Protein AF-A0ABD0PVE2-F1 (afdb_monomer)

Sequence (83 aa):
TLANVHSQFLLNVEALSEFWSVLDEIDEQTWVLEPEKPTRADSMRRIAIDHPPSIQLHPSTIISRDIKLPYRCSSPGNNVSIK

Solvent-accessible surface area (backbone atoms only — not comparable to full-atom values): 5480 Å² total; per-residue (Å²): 105,72,66,58,53,52,54,52,50,51,54,54,53,60,72,41,47,65,63,51,52,52,50,51,50,48,64,72,77,42,55,63,65,34,56,84,75,75,50,96,84,55,74,54,40,32,28,58,48,87,77,60,92,86,61,94,65,65,96,84,66,80,47,68,49,79,49,70,65,88,78,74,86,66,77,92,79,78,81,90,78,89,127

Radius of gyration: 17.66 Å; Cα contacts (8 Å, |Δi|>4): 55; chains: 1; bounding box: 46×17×47 Å

InterPro domains:
  IPR026848 E3 ubiquitin-protein ligase FANCL [PTHR13206] (2-58)
  IPR043003 FANCL, UBC-like domain 3 superfamily [G3DSA:3.10.110.20] (16-82)
  IPR044037 FANCL, UBC-like domain 3 [PF18891] (18-58)

Structure (mmCIF, N/CA/C/O backbone):
data_AF-A0ABD0PVE2-F1
#
_entry.id   AF-A0ABD0PVE2-F1
#
loop_
_atom_site.group_PDB
_atom_site.id
_atom_site.type_symbol
_atom_site.label_atom_id
_atom_site.label_alt_id
_atom_site.label_comp_id
_atom_site.label_asym_id
_atom_site.label_entity_id
_atom_site.label_seq_id
_atom_site.pdbx_PDB_ins_code
_atom_site.Cartn_x
_atom_site.Cartn_y
_atom_site.Cartn_z
_atom_site.occupancy
_atom_site.B_iso_or_equiv
_atom_site.auth_seq_id
_atom_site.auth_comp_id
_atom_site.auth_asym_id
_atom_site.auth_atom_id
_atom_site.pdbx_PDB_model_num
ATOM 1 N N . THR A 1 1 ? -16.138 -6.796 24.266 1.00 93.50 1 THR A N 1
ATOM 2 C CA . THR A 1 1 ? -17.379 -6.773 23.456 1.00 93.50 1 THR A CA 1
ATOM 3 C C . THR A 1 1 ? -17.004 -6.560 21.995 1.00 93.50 1 THR A C 1
ATOM 5 O O . THR A 1 1 ? -15.837 -6.284 21.729 1.00 93.50 1 THR A O 1
ATOM 8 N N . LEU A 1 2 ? -17.950 -6.661 21.053 1.00 97.06 2 LEU A N 1
ATOM 9 C CA . LEU A 1 2 ? -17.693 -6.346 19.639 1.00 97.06 2 LEU A CA 1
ATOM 10 C C . LEU A 1 2 ? -17.143 -4.920 19.454 1.00 97.06 2 LEU A C 1
ATOM 12 O O . LEU A 1 2 ? -16.216 -4.721 18.678 1.00 97.06 2 LEU A O 1
ATOM 16 N N . ALA A 1 3 ? -17.650 -3.958 20.232 1.00 97.00 3 ALA A N 1
ATOM 17 C CA . ALA A 1 3 ? -17.174 -2.577 20.210 1.00 97.00 3 ALA A CA 1
ATOM 18 C C . ALA A 1 3 ? -15.671 -2.478 20.523 1.00 97.00 3 ALA A C 1
ATOM 20 O O . ALA A 1 3 ? -14.937 -1.835 19.782 1.00 97.00 3 ALA A O 1
ATOM 21 N N . ASN A 1 4 ? -15.187 -3.181 21.556 1.00 96.38 4 ASN A N 1
ATOM 22 C CA . ASN A 1 4 ? -13.756 -3.195 21.876 1.00 96.38 4 ASN A CA 1
ATOM 23 C C . ASN A 1 4 ? -12.908 -3.790 20.741 1.00 96.38 4 ASN A C 1
ATOM 25 O O . ASN A 1 4 ? -11.843 -3.257 20.452 1.00 96.38 4 ASN A O 1
ATOM 29 N N . VAL A 1 5 ? -13.362 -4.873 20.100 1.00 97.25 5 VAL A N 1
ATOM 30 C CA . VAL A 1 5 ? -12.633 -5.495 18.978 1.00 97.25 5 VAL A CA 1
ATOM 31 C C . VAL A 1 5 ? -12.570 -4.544 17.784 1.00 97.25 5 VAL A C 1
ATOM 33 O O . VAL A 1 5 ? -11.506 -4.369 17.201 1.00 97.25 5 VAL A O 1
ATOM 36 N N . HIS A 1 6 ? -13.682 -3.881 17.464 1.00 96.94 6 HIS A N 1
ATOM 37 C CA . HIS A 1 6 ? -13.744 -2.901 16.384 1.00 96.94 6 HIS A CA 1
ATOM 38 C C . HIS A 1 6 ? -12.805 -1.712 16.633 1.00 96.94 6 HIS A C 1
ATOM 40 O O . HIS A 1 6 ? -12.039 -1.342 15.749 1.00 96.94 6 HIS A O 1
ATOM 46 N N . SER A 1 7 ? -12.793 -1.158 17.850 1.00 96.69 7 SER A N 1
ATOM 47 C CA . SER A 1 7 ? -11.866 -0.077 18.209 1.00 96.69 7 SER A CA 1
ATOM 48 C C . SER A 1 7 ? -10.401 -0.501 18.086 1.00 96.69 7 SER A C 1
ATOM 50 O O . SER A 1 7 ? -9.599 0.248 17.541 1.00 96.69 7 SER A O 1
ATOM 52 N N . GLN A 1 8 ? -10.045 -1.708 18.539 1.00 94.94 8 GLN A N 1
ATOM 53 C CA . GLN A 1 8 ? -8.678 -2.225 18.401 1.00 94.94 8 GLN A CA 1
ATOM 54 C C . GLN A 1 8 ? -8.297 -2.470 16.939 1.00 94.94 8 GLN A C 1
ATOM 56 O O . GLN A 1 8 ? -7.167 -2.199 16.544 1.00 94.94 8 GLN A O 1
ATOM 61 N N . PHE A 1 9 ? -9.228 -2.953 16.115 1.00 93.88 9 PHE A N 1
ATOM 62 C CA . PHE A 1 9 ? -8.996 -3.110 14.683 1.00 93.88 9 PHE A CA 1
ATOM 63 C C . PHE A 1 9 ? -8.678 -1.767 14.017 1.00 93.88 9 PHE A C 1
ATOM 65 O O . PHE A 1 9 ? -7.664 -1.666 13.334 1.00 93.88 9 PHE A O 1
ATOM 72 N N . LEU A 1 10 ? -9.479 -0.727 14.277 1.00 96.06 10 LEU A N 1
ATOM 73 C CA . LEU A 1 10 ? -9.251 0.603 13.706 1.00 96.06 10 LEU A CA 1
ATOM 74 C C . LEU A 1 10 ? -7.889 1.186 14.100 1.00 96.06 10 LEU A C 1
ATOM 76 O O . LEU A 1 10 ? -7.180 1.679 13.231 1.00 96.06 10 LEU A O 1
ATOM 80 N N . LEU A 1 11 ? -7.490 1.059 15.371 1.00 94.25 11 LEU A N 1
ATOM 81 C CA . LEU A 1 11 ? -6.177 1.525 15.836 1.00 94.25 11 LEU A CA 1
ATOM 82 C C . LEU A 1 11 ? -5.019 0.822 15.113 1.00 94.25 11 LEU A C 1
ATOM 84 O O . LEU A 1 11 ? -4.031 1.458 14.755 1.00 94.25 11 LEU A O 1
ATOM 88 N N . ASN A 1 12 ? -5.137 -0.486 14.870 1.00 90.31 12 ASN A N 1
ATOM 89 C CA . ASN A 1 12 ? -4.111 -1.233 14.142 1.00 90.31 12 ASN A CA 1
ATOM 90 C C . ASN A 1 12 ? -4.083 -0.880 12.647 1.00 90.31 12 ASN A C 1
ATOM 92 O O . ASN A 1 12 ? -3.007 -0.813 12.063 1.00 90.31 12 ASN A O 1
ATOM 96 N N . VAL A 1 13 ? -5.243 -0.638 12.028 1.00 90.75 13 VAL A N 1
ATOM 97 C CA . VAL A 1 13 ? -5.335 -0.165 10.634 1.00 90.75 13 VAL A CA 1
ATOM 98 C C . VAL A 1 13 ? -4.685 1.210 10.491 1.00 90.75 13 VAL A C 1
ATOM 100 O O . VAL A 1 13 ? -3.907 1.423 9.566 1.00 90.75 13 VAL A O 1
ATOM 103 N N . GLU A 1 14 ? -4.951 2.126 11.422 1.00 92.62 14 GLU A N 1
ATOM 104 C CA . GLU A 1 14 ? -4.346 3.460 11.434 1.00 92.62 14 GLU A CA 1
ATOM 105 C C . GLU A 1 14 ? -2.821 3.390 11.595 1.00 92.62 14 GLU A C 1
ATOM 107 O O . GLU A 1 14 ? -2.093 4.043 10.846 1.00 92.62 14 GLU A O 1
ATOM 112 N N . ALA A 1 15 ? -2.322 2.521 12.480 1.00 88.81 15 ALA A N 1
ATOM 113 C CA . ALA A 1 15 ? -0.888 2.303 12.683 1.00 88.81 15 ALA A CA 1
ATOM 114 C C . ALA A 1 15 ? -0.152 1.725 11.455 1.00 88.81 15 ALA A C 1
ATOM 116 O O . ALA A 1 15 ? 1.069 1.835 11.367 1.00 88.81 15 ALA A O 1
ATOM 117 N N . LEU A 1 16 ? -0.869 1.110 10.509 1.00 88.62 16 LEU A N 1
ATOM 118 C CA . LEU A 1 16 ? -0.306 0.546 9.276 1.00 88.62 16 LEU A CA 1
ATOM 119 C C . LEU A 1 16 ? -0.385 1.502 8.077 1.00 88.62 16 LEU A C 1
ATOM 121 O O . LEU A 1 16 ? 0.133 1.174 7.011 1.00 88.62 16 LEU A O 1
ATOM 125 N N . SER A 1 17 ? -1.009 2.672 8.234 1.00 89.88 17 SER A N 1
ATOM 126 C CA . SER A 1 17 ? -1.251 3.622 7.139 1.00 89.88 17 SER A CA 1
ATOM 127 C C . SER A 1 17 ? 0.030 4.067 6.424 1.00 89.88 17 SER A C 1
ATOM 129 O O . SER A 1 17 ? 0.086 4.030 5.197 1.00 89.88 17 SER A O 1
ATOM 131 N N . GLU A 1 18 ? 1.081 4.406 7.173 1.00 88.12 18 GLU A N 1
ATOM 132 C CA . GLU A 1 18 ? 2.381 4.800 6.617 1.00 88.12 18 GLU A CA 1
ATOM 133 C C . GLU A 1 18 ? 3.045 3.649 5.851 1.00 88.12 18 GLU A C 1
ATOM 135 O O . GLU A 1 18 ? 3.487 3.824 4.718 1.00 88.12 18 GLU A O 1
ATOM 140 N N . PHE A 1 19 ? 3.050 2.444 6.429 1.00 87.38 19 PHE A N 1
ATOM 141 C CA . PHE A 1 19 ? 3.599 1.250 5.782 1.00 87.38 19 PHE A CA 1
ATOM 142 C C . PHE A 1 19 ? 2.943 0.990 4.423 1.00 87.38 19 PHE A C 1
ATOM 144 O O . PHE A 1 19 ? 3.609 0.721 3.424 1.00 87.38 19 PHE A O 1
ATOM 151 N N . TRP A 1 20 ? 1.621 1.094 4.392 1.00 91.56 20 TRP A N 1
ATOM 152 C CA . TRP A 1 20 ? 0.811 0.930 3.201 1.00 91.56 20 TRP A CA 1
ATOM 153 C C . TRP A 1 20 ? 1.037 2.035 2.167 1.00 91.56 20 TRP A C 1
ATOM 155 O O . TRP A 1 20 ? 1.116 1.720 0.984 1.00 91.56 20 TRP A O 1
ATOM 165 N N . SER A 1 21 ? 1.249 3.280 2.596 1.00 91.31 21 SER A N 1
ATOM 166 C CA . SER A 1 21 ? 1.629 4.377 1.699 1.00 91.31 21 SER A CA 1
ATOM 167 C C . SER A 1 21 ? 2.969 4.122 1.002 1.00 91.31 21 SER A C 1
ATOM 169 O O . SER A 1 21 ? 3.102 4.424 -0.178 1.00 91.31 21 SER A O 1
ATOM 171 N N . VAL A 1 22 ? 3.955 3.549 1.703 1.00 89.25 22 VAL A N 1
ATOM 172 C CA . VAL A 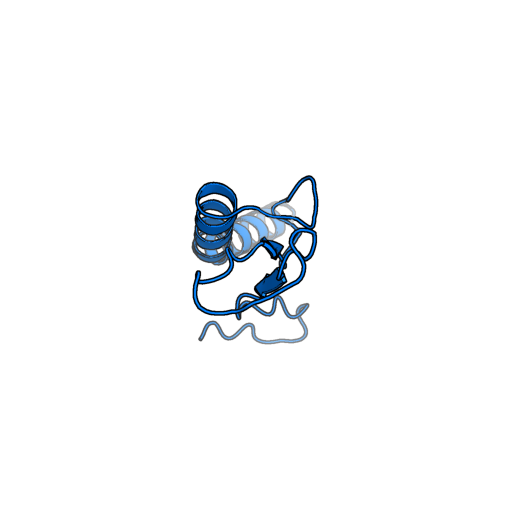1 22 ? 5.255 3.199 1.098 1.00 89.25 22 VAL A CA 1
ATOM 173 C C . VAL A 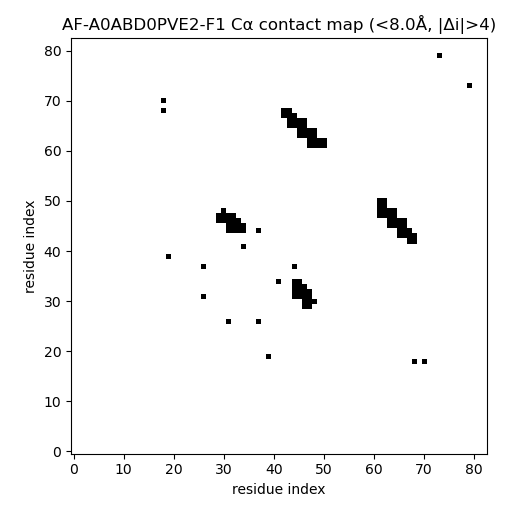1 22 ? 5.107 2.060 0.088 1.00 89.25 22 VAL A C 1
ATOM 175 O O . VAL A 1 22 ? 5.754 2.076 -0.956 1.00 89.25 22 VAL A O 1
ATOM 178 N N . LEU A 1 23 ? 4.263 1.063 0.375 1.00 90.19 23 LEU A N 1
ATOM 179 C CA . LEU A 1 23 ? 3.967 0.010 -0.601 1.00 90.19 23 LEU A CA 1
ATOM 180 C C . LEU A 1 23 ? 3.274 0.570 -1.847 1.00 90.19 23 LEU A C 1
ATOM 182 O O . LEU A 1 23 ? 3.637 0.161 -2.944 1.00 90.19 23 LEU A O 1
ATOM 186 N N . ASP A 1 24 ? 2.344 1.516 -1.686 1.00 92.19 24 ASP A N 1
ATOM 187 C CA . ASP A 1 24 ? 1.677 2.173 -2.816 1.00 92.19 24 ASP A CA 1
ATOM 188 C C . ASP A 1 24 ? 2.695 2.940 -3.680 1.00 92.19 24 ASP A C 1
ATOM 190 O O . ASP A 1 24 ? 2.698 2.794 -4.898 1.00 92.19 24 ASP A O 1
ATOM 194 N N . GLU A 1 25 ? 3.632 3.671 -3.065 1.00 91.50 25 GLU A N 1
ATOM 195 C CA . GLU A 1 25 ? 4.711 4.355 -3.792 1.00 91.50 25 GLU A CA 1
ATOM 196 C C . GLU A 1 25 ? 5.609 3.367 -4.557 1.00 91.50 25 GLU A C 1
ATOM 198 O O . GLU A 1 25 ? 5.948 3.604 -5.716 1.00 91.50 25 GLU A O 1
ATOM 203 N N . ILE A 1 26 ? 5.978 2.234 -3.948 1.00 89.50 26 ILE A N 1
ATOM 204 C CA . ILE A 1 26 ? 6.761 1.187 -4.627 1.00 89.50 26 ILE A CA 1
ATOM 205 C C . ILE A 1 26 ? 5.982 0.620 -5.816 1.00 89.50 26 ILE A C 1
ATOM 207 O O . ILE A 1 26 ? 6.549 0.486 -6.903 1.00 89.50 26 ILE A O 1
ATOM 211 N N . ASP A 1 27 ? 4.708 0.284 -5.614 1.00 89.50 27 ASP A N 1
ATOM 212 C CA . ASP A 1 27 ? 3.853 -0.317 -6.637 1.00 89.50 27 ASP A CA 1
ATOM 213 C C . ASP A 1 27 ? 3.603 0.672 -7.806 1.00 89.50 27 ASP A C 1
ATOM 215 O O . ASP A 1 27 ? 3.462 0.242 -8.950 1.00 89.50 27 ASP A O 1
ATOM 219 N N . GLU A 1 28 ? 3.620 1.989 -7.554 1.00 91.50 28 GLU A N 1
ATOM 220 C CA . GLU A 1 28 ? 3.499 3.042 -8.578 1.00 91.50 28 GLU A CA 1
ATOM 221 C C . GLU A 1 28 ? 4.813 3.368 -9.309 1.00 91.50 28 GLU A C 1
ATOM 223 O O . GLU A 1 28 ? 4.799 3.641 -10.511 1.00 91.50 28 GLU A O 1
ATOM 228 N N . GLN A 1 29 ? 5.947 3.384 -8.601 1.00 87.38 29 GLN A N 1
ATOM 229 C CA . GLN A 1 29 ? 7.229 3.872 -9.134 1.00 87.38 29 GLN A CA 1
ATOM 230 C C . GLN A 1 29 ? 8.138 2.763 -9.673 1.00 87.38 29 GLN A C 1
ATOM 232 O O . GLN A 1 29 ? 9.173 3.052 -10.278 1.00 87.38 29 GLN A O 1
ATOM 237 N N . THR A 1 30 ? 7.804 1.492 -9.440 1.00 86.75 30 THR A N 1
ATOM 238 C CA . THR A 1 30 ? 8.668 0.363 -9.801 1.00 86.75 30 THR A CA 1
ATOM 239 C C . THR A 1 30 ? 7.922 -0.711 -10.577 1.00 86.75 30 THR A C 1
ATOM 241 O O . THR A 1 30 ? 6.712 -0.882 -10.457 1.00 86.75 30 THR A O 1
ATOM 244 N N . TRP A 1 31 ? 8.659 -1.493 -11.367 1.00 88.88 31 TRP A N 1
ATOM 245 C CA . TRP A 1 31 ? 8.098 -2.691 -11.977 1.00 88.88 31 TRP A CA 1
ATOM 246 C C . TRP A 1 31 ? 8.148 -3.848 -10.977 1.00 88.88 31 TRP A C 1
ATOM 248 O O . TRP A 1 31 ? 9.166 -4.529 -10.828 1.00 88.88 31 TRP A O 1
ATOM 258 N N . VAL A 1 32 ? 7.024 -4.084 -10.303 1.00 89.12 32 VAL A N 1
ATOM 259 C C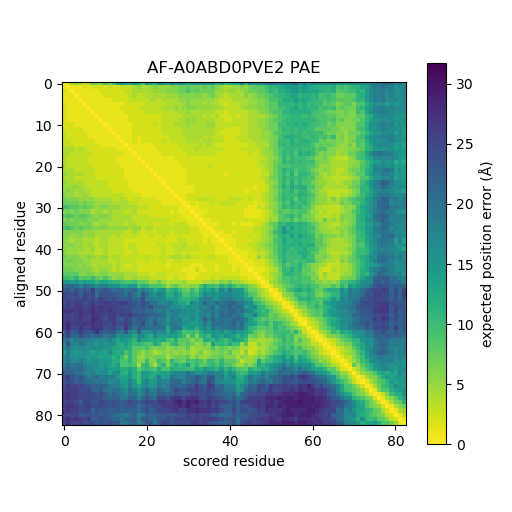A . VAL A 1 32 ? 6.830 -5.237 -9.418 1.00 89.12 32 VAL A CA 1
ATOM 260 C C . VAL A 1 32 ? 6.678 -6.517 -10.243 1.00 89.12 32 VAL A C 1
ATOM 262 O O . VAL A 1 32 ? 5.809 -6.632 -11.101 1.00 89.12 32 VAL A O 1
ATOM 265 N N . LEU A 1 33 ? 7.543 -7.490 -9.969 1.00 88.50 33 LEU A N 1
ATOM 266 C CA . LEU A 1 33 ? 7.524 -8.833 -10.545 1.00 88.50 33 LEU A CA 1
ATOM 267 C C . LEU A 1 33 ? 6.746 -9.815 -9.667 1.00 88.50 33 LEU A C 1
ATOM 269 O O . LEU A 1 33 ? 6.108 -10.715 -10.195 1.00 88.50 33 LEU A O 1
ATOM 273 N N . GLU A 1 34 ? 6.839 -9.680 -8.339 1.00 86.62 34 GLU A N 1
ATOM 274 C CA . GLU A 1 34 ? 6.095 -10.519 -7.392 1.00 86.62 34 GLU A CA 1
ATOM 275 C C . GLU A 1 34 ? 5.664 -9.745 -6.138 1.00 86.62 34 GLU A C 1
ATOM 277 O O . GLU A 1 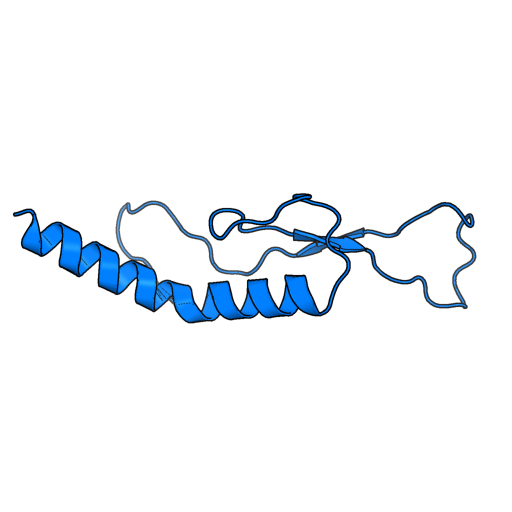34 ? 6.477 -8.987 -5.592 1.00 86.62 34 GLU A O 1
ATOM 282 N N . PRO A 1 35 ? 4.453 -10.011 -5.618 1.00 88.69 35 PRO A N 1
ATOM 283 C CA . PRO A 1 35 ? 3.391 -10.787 -6.275 1.00 88.69 35 PRO A CA 1
ATOM 284 C C . PRO A 1 35 ? 2.873 -10.070 -7.534 1.00 88.69 35 PRO A C 1
ATOM 286 O O . PRO A 1 35 ? 2.908 -8.846 -7.603 1.00 88.69 35 PRO A O 1
ATOM 289 N N . GLU A 1 36 ? 2.363 -10.816 -8.516 1.00 87.31 36 GLU A N 1
ATOM 290 C CA . GLU A 1 36 ? 1.804 -10.236 -9.756 1.00 87.31 36 GLU A CA 1
ATOM 291 C C . GLU A 1 36 ? 0.635 -9.269 -9.480 1.00 87.31 36 GLU A C 1
ATOM 293 O O . GLU A 1 36 ? 0.433 -8.285 -10.188 1.00 87.31 36 GLU A O 1
ATOM 298 N N . LYS A 1 37 ? -0.148 -9.551 -8.431 1.00 90.00 37 LYS A N 1
ATOM 299 C CA . LYS A 1 37 ? -1.278 -8.728 -7.981 1.00 90.00 37 LYS A CA 1
ATOM 300 C C . LYS A 1 37 ? -1.103 -8.386 -6.507 1.00 90.00 37 LYS A C 1
ATOM 302 O O . LYS A 1 37 ? -1.658 -9.086 -5.658 1.00 90.00 37 LYS A O 1
ATOM 307 N N . PRO A 1 38 ? -0.305 -7.356 -6.202 1.00 89.50 38 PRO A N 1
ATOM 308 C CA . PRO A 1 38 ? -0.001 -6.997 -4.833 1.00 89.50 38 PRO A CA 1
ATOM 309 C C . PRO A 1 38 ? -1.237 -6.605 -4.036 1.00 89.50 38 PRO A C 1
ATOM 311 O O . PRO A 1 38 ? -2.092 -5.846 -4.487 1.00 89.50 38 PRO A O 1
ATOM 314 N N . THR A 1 39 ? -1.324 -7.140 -2.820 1.00 90.75 39 THR A N 1
ATOM 315 C CA . THR A 1 39 ? -2.354 -6.787 -1.847 1.00 90.75 39 THR A CA 1
ATOM 316 C C . THR A 1 39 ? -1.735 -6.133 -0.615 1.00 90.75 39 THR A C 1
ATOM 318 O O . THR A 1 39 ? -0.530 -6.207 -0.365 1.00 90.75 39 THR A O 1
ATOM 321 N N . ARG A 1 40 ? -2.586 -5.524 0.217 1.00 87.88 40 ARG A N 1
ATOM 322 C CA . ARG A 1 40 ? -2.204 -4.942 1.516 1.00 87.88 40 ARG A CA 1
ATOM 323 C C . ARG A 1 40 ? -1.669 -5.981 2.517 1.00 87.88 40 ARG A C 1
ATOM 325 O O . ARG A 1 40 ? -1.036 -5.591 3.497 1.00 87.88 40 ARG A O 1
ATOM 332 N N . ALA A 1 41 ? -1.944 -7.272 2.296 1.00 88.06 41 ALA A N 1
ATOM 333 C CA . ALA A 1 41 ? -1.427 -8.373 3.110 1.00 88.06 41 ALA A CA 1
ATOM 334 C C . ALA A 1 41 ? 0.000 -8.784 2.704 1.00 88.06 41 ALA A C 1
ATOM 336 O O . ALA A 1 41 ? 0.742 -9.339 3.518 1.00 88.06 41 ALA A O 1
ATOM 337 N N . ASP A 1 42 ? 0.401 -8.488 1.466 1.00 88.12 42 ASP A N 1
ATOM 338 C CA . ASP A 1 42 ? 1.726 -8.806 0.955 1.00 88.12 42 ASP A CA 1
ATOM 339 C C . ASP A 1 42 ? 2.727 -7.760 1.447 1.00 88.12 42 ASP A C 1
ATOM 341 O O . ASP A 1 42 ? 2.711 -6.609 1.016 1.00 88.12 42 ASP A O 1
ATOM 345 N N . SER A 1 43 ? 3.631 -8.163 2.338 1.00 84.62 43 SER A N 1
ATOM 346 C CA . SER A 1 43 ? 4.638 -7.271 2.943 1.00 84.62 43 SER A CA 1
ATOM 347 C C . SER A 1 43 ? 5.965 -7.200 2.180 1.00 84.62 43 SER A C 1
ATOM 349 O O . SER A 1 43 ? 6.903 -6.537 2.626 1.00 84.62 43 SER A O 1
ATOM 351 N N . MET A 1 44 ? 6.061 -7.902 1.049 1.00 83.00 44 MET A N 1
ATOM 352 C CA . MET A 1 44 ? 7.271 -8.006 0.239 1.00 83.00 44 MET A CA 1
ATOM 353 C C . MET A 1 44 ? 6.947 -7.746 -1.229 1.00 83.00 44 MET A C 1
ATOM 355 O O . MET A 1 44 ? 5.876 -8.124 -1.710 1.00 83.00 44 MET A O 1
ATOM 359 N N . ARG A 1 45 ? 7.885 -7.103 -1.926 1.00 86.69 45 ARG A N 1
ATOM 360 C CA . ARG A 1 45 ? 7.843 -6.881 -3.372 1.00 86.69 45 ARG A CA 1
ATOM 361 C C . ARG A 1 45 ? 9.177 -7.281 -3.976 1.00 86.69 45 ARG A C 1
ATOM 363 O O . ARG A 1 45 ? 10.225 -6.852 -3.486 1.00 86.69 45 ARG A O 1
ATOM 370 N N . ARG A 1 46 ? 9.142 -8.076 -5.041 1.00 87.56 46 ARG A N 1
ATOM 371 C CA . ARG A 1 46 ? 10.304 -8.299 -5.900 1.00 87.56 46 ARG A CA 1
ATOM 372 C C . ARG A 1 46 ? 10.200 -7.340 -7.066 1.00 87.56 46 ARG A C 1
ATOM 374 O O . ARG A 1 46 ? 9.275 -7.469 -7.858 1.00 87.56 46 ARG A O 1
ATOM 381 N N . ILE A 1 47 ? 11.127 -6.401 -7.168 1.00 86.94 47 ILE A N 1
ATOM 382 C CA . ILE A 1 47 ? 11.102 -5.373 -8.213 1.00 86.94 47 ILE A CA 1
ATOM 383 C C . ILE A 1 47 ? 12.166 -5.652 -9.269 1.00 86.94 47 ILE A C 1
ATOM 385 O O . ILE A 1 47 ? 13.227 -6.193 -8.942 1.00 86.94 47 ILE A O 1
ATOM 389 N N . ALA A 1 48 ? 11.895 -5.287 -10.519 1.00 84.06 48 ALA A N 1
ATOM 390 C CA . ALA A 1 48 ? 12.911 -5.233 -11.560 1.00 84.06 48 ALA A CA 1
ATOM 391 C C . ALA A 1 48 ? 13.784 -3.983 -11.375 1.00 84.06 48 ALA A C 1
ATOM 393 O O . ALA A 1 48 ? 13.294 -2.906 -11.038 1.00 84.06 48 ALA A O 1
ATOM 394 N N . ILE A 1 49 ? 15.086 -4.138 -11.591 1.00 81.25 49 ILE A N 1
ATOM 395 C CA . ILE A 1 49 ? 16.060 -3.051 -11.601 1.00 81.25 49 ILE A CA 1
ATOM 396 C C . ILE A 1 49 ? 16.566 -2.904 -13.031 1.00 81.25 49 ILE A C 1
ATOM 398 O O . ILE A 1 49 ? 17.110 -3.859 -13.593 1.0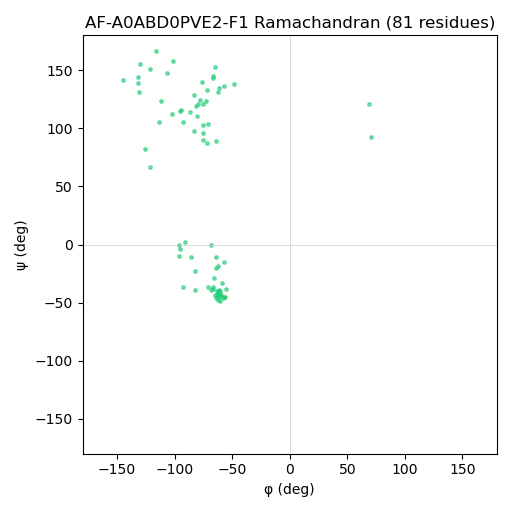0 81.25 49 ILE A O 1
ATOM 402 N N . ASP A 1 50 ? 16.433 -1.703 -13.590 1.00 69.44 50 ASP A N 1
ATOM 403 C CA . ASP A 1 50 ? 17.056 -1.374 -14.868 1.00 69.44 50 ASP A CA 1
ATOM 404 C C . ASP A 1 50 ? 18.580 -1.476 -14.757 1.00 69.44 50 ASP A C 1
ATOM 406 O O . ASP A 1 50 ? 19.210 -0.954 -13.829 1.00 69.44 50 ASP A O 1
ATOM 410 N N . HIS A 1 51 ? 19.191 -2.177 -15.711 1.00 66.69 51 HIS A N 1
ATOM 411 C CA . HIS A 1 51 ? 20.633 -2.361 -15.720 1.00 66.69 51 HIS A CA 1
ATOM 412 C C . HIS A 1 51 ? 21.332 -1.038 -16.093 1.00 66.69 51 HIS A C 1
ATOM 414 O O . HIS A 1 51 ? 20.972 -0.395 -17.083 1.00 66.69 51 HIS A O 1
ATOM 420 N N . PRO A 1 52 ? 22.379 -0.607 -15.369 1.00 62.28 52 PRO A N 1
ATOM 421 C CA . PRO A 1 52 ? 23.185 0.514 -15.827 1.00 62.28 52 PRO A CA 1
ATOM 422 C C . PRO A 1 52 ? 23.936 0.119 -17.114 1.00 62.28 52 PRO A C 1
ATOM 424 O O . PRO A 1 52 ? 24.394 -1.021 -17.238 1.00 62.28 52 PRO A O 1
ATOM 427 N N . PRO A 1 53 ? 24.112 1.042 -18.077 1.00 57.31 53 PRO A N 1
ATOM 428 C CA . PRO A 1 53 ? 24.670 0.742 -19.402 1.00 57.31 53 PRO A CA 1
ATOM 429 C C . PRO A 1 53 ? 26.129 0.250 -19.390 1.00 57.31 53 PRO A C 1
ATOM 431 O O . PRO A 1 53 ? 26.634 -0.207 -20.411 1.00 57.31 53 PRO A O 1
ATOM 434 N N . SER A 1 54 ? 26.825 0.337 -18.254 1.00 60.66 54 SER A N 1
ATOM 435 C CA . SER A 1 54 ? 28.216 -0.096 -18.089 1.00 60.66 54 SER A CA 1
ATOM 436 C C . SER A 1 54 ? 28.386 -1.582 -17.750 1.00 60.66 54 SER A C 1
ATOM 438 O O . SER A 1 54 ? 29.512 -2.078 -17.791 1.00 60.66 54 SER A O 1
ATOM 440 N N . ILE A 1 55 ? 27.309 -2.302 -17.418 1.00 62.00 55 ILE A N 1
ATOM 441 C CA . ILE A 1 55 ? 27.374 -3.723 -17.060 1.00 62.00 55 ILE A CA 1
ATOM 442 C C . ILE A 1 55 ? 26.905 -4.554 -18.259 1.00 62.00 55 ILE A C 1
ATOM 444 O O . ILE A 1 55 ? 25.734 -4.537 -18.625 1.00 62.00 55 ILE A O 1
ATOM 448 N N . GLN A 1 56 ? 27.825 -5.305 -18.868 1.00 56.31 56 GLN A N 1
ATOM 449 C CA . GLN A 1 56 ? 27.501 -6.276 -19.915 1.00 56.31 56 GLN A CA 1
ATOM 450 C C . GLN A 1 56 ? 26.858 -7.515 -19.282 1.00 56.31 56 GLN A C 1
ATOM 452 O O . GLN A 1 56 ? 27.544 -8.453 -18.879 1.00 56.31 56 GLN A O 1
ATOM 457 N N . LEU A 1 57 ? 25.534 -7.506 -19.167 1.00 59.94 57 LEU A N 1
ATOM 458 C CA . LEU A 1 57 ? 24.739 -8.699 -18.881 1.00 59.94 57 LEU A CA 1
ATOM 459 C C . LEU A 1 57 ? 24.106 -9.214 -20.171 1.00 59.94 57 LEU A C 1
ATOM 461 O O . LEU A 1 57 ? 23.942 -8.473 -21.142 1.00 59.94 57 LEU A O 1
ATOM 465 N N . HIS A 1 58 ? 23.752 -10.499 -20.188 1.00 58.81 58 HIS A N 1
ATOM 466 C CA . HIS A 1 58 ? 22.982 -11.052 -21.296 1.00 58.81 58 HIS A CA 1
ATOM 467 C C . HIS A 1 58 ? 21.669 -10.258 -21.459 1.00 58.81 58 HIS A C 1
ATOM 469 O O . HIS A 1 58 ? 21.006 -10.007 -20.452 1.00 58.81 58 HIS A O 1
ATOM 475 N N . PRO A 1 59 ? 21.256 -9.901 -22.693 1.00 54.12 59 PRO A N 1
ATOM 476 C CA . PRO A 1 59 ? 20.087 -9.046 -22.948 1.00 54.12 59 PRO A CA 1
ATOM 477 C C . PRO A 1 59 ? 18.754 -9.552 -22.372 1.00 54.12 59 PRO A C 1
ATOM 479 O O . PRO A 1 59 ? 17.785 -8.806 -22.318 1.00 54.12 59 PRO A O 1
ATOM 482 N N . SER A 1 60 ? 18.682 -10.822 -21.969 1.00 56.22 60 SER A N 1
ATOM 483 C CA . SER A 1 60 ? 17.500 -11.460 -21.382 1.00 56.22 60 SER A CA 1
ATOM 484 C C . SER A 1 60 ? 17.494 -11.481 -19.848 1.00 56.22 60 SER A C 1
ATOM 486 O O . SER A 1 60 ? 16.575 -12.046 -19.257 1.00 56.22 60 SER A O 1
ATOM 488 N N . THR A 1 61 ? 18.522 -10.947 -19.185 1.00 57.41 61 THR A N 1
ATOM 489 C CA . THR A 1 61 ? 18.652 -11.032 -17.727 1.00 57.41 61 THR A CA 1
ATOM 490 C C . THR A 1 61 ? 18.030 -9.812 -17.058 1.00 57.41 61 THR A C 1
ATOM 492 O O . THR A 1 61 ? 18.623 -8.737 -17.041 1.00 57.41 61 THR A O 1
ATOM 495 N N . ILE A 1 62 ? 16.860 -9.995 -16.446 1.00 65.31 62 ILE A N 1
ATOM 496 C CA . ILE A 1 62 ? 16.293 -9.020 -15.508 1.00 65.31 62 ILE A CA 1
ATOM 497 C C . ILE A 1 62 ? 17.020 -9.172 -14.170 1.00 65.31 62 ILE A C 1
ATOM 499 O O . ILE A 1 62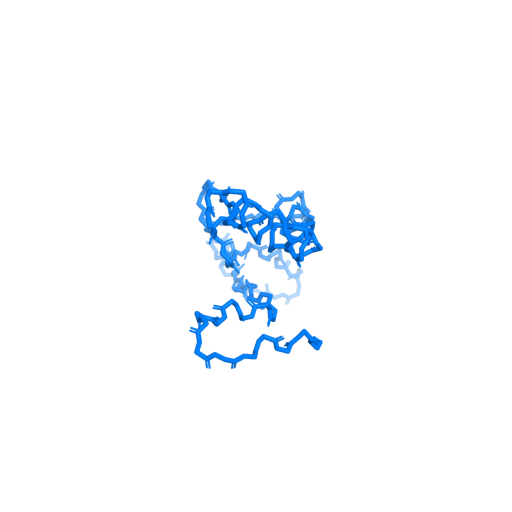 ? 17.056 -10.262 -13.597 1.00 65.31 62 ILE A O 1
ATOM 503 N N . ILE A 1 63 ? 17.592 -8.082 -13.657 1.00 70.44 63 ILE A N 1
ATOM 504 C CA . ILE A 1 63 ? 18.073 -8.038 -12.274 1.00 70.44 63 ILE A CA 1
ATOM 505 C C . ILE A 1 63 ? 16.872 -7.709 -11.395 1.00 70.44 63 ILE A C 1
ATOM 507 O O . ILE A 1 63 ? 16.174 -6.731 -11.649 1.00 70.44 63 ILE A O 1
ATOM 511 N N . SER A 1 64 ? 16.636 -8.498 -10.349 1.00 73.25 64 SER A N 1
ATOM 512 C CA . SER A 1 64 ? 15.576 -8.222 -9.382 1.00 73.25 64 SER A CA 1
ATOM 513 C C . SER A 1 64 ? 16.116 -8.080 -7.970 1.00 73.25 64 SER A C 1
ATOM 515 O O . SER A 1 64 ? 17.099 -8.733 -7.614 1.00 73.25 64 SER A O 1
ATOM 517 N N . ARG A 1 65 ? 15.439 -7.285 -7.141 1.00 72.88 65 ARG A N 1
ATOM 518 C CA . ARG A 1 65 ? 15.751 -7.167 -5.714 1.00 72.88 65 ARG A CA 1
ATOM 519 C C . ARG A 1 65 ? 14.490 -7.292 -4.876 1.00 72.88 65 ARG A C 1
ATOM 521 O O . ARG A 1 65 ? 13.457 -6.722 -5.218 1.00 72.88 65 ARG A O 1
ATOM 528 N N . ASP A 1 66 ? 14.614 -8.009 -3.767 1.00 70.00 66 ASP A N 1
ATOM 529 C CA . ASP A 1 66 ? 13.562 -8.079 -2.762 1.00 70.00 66 ASP A CA 1
ATOM 530 C C . ASP A 1 66 ? 13.616 -6.823 -1.893 1.00 70.00 66 ASP A C 1
ATOM 532 O O . ASP A 1 66 ? 14.627 -6.538 -1.239 1.00 70.00 66 ASP A O 1
ATOM 536 N N . ILE A 1 67 ? 12.518 -6.073 -1.878 1.00 66.31 67 ILE A N 1
ATOM 537 C CA . ILE A 1 67 ? 12.302 -5.014 -0.901 1.00 66.31 67 ILE A CA 1
ATOM 538 C C . ILE A 1 67 ? 11.494 -5.611 0.243 1.00 66.31 67 ILE A C 1
ATOM 540 O O . ILE A 1 67 ? 10.343 -6.021 0.083 1.00 66.31 67 ILE A O 1
ATOM 544 N N . LYS A 1 68 ? 12.123 -5.644 1.418 1.00 65.75 68 LYS A N 1
ATOM 545 C CA . LYS A 1 68 ? 11.470 -5.954 2.684 1.00 65.75 68 LYS A CA 1
ATOM 546 C C . LYS A 1 68 ? 11.492 -4.703 3.544 1.00 65.75 68 LYS A C 1
ATOM 548 O O . LYS A 1 68 ? 12.544 -4.329 4.062 1.00 65.75 68 LYS A O 1
ATOM 553 N N . LEU A 1 69 ? 10.342 -4.054 3.676 1.00 59.78 69 LEU A N 1
ATOM 554 C CA . LEU A 1 69 ? 10.209 -2.911 4.571 1.00 59.78 69 LEU A CA 1
ATOM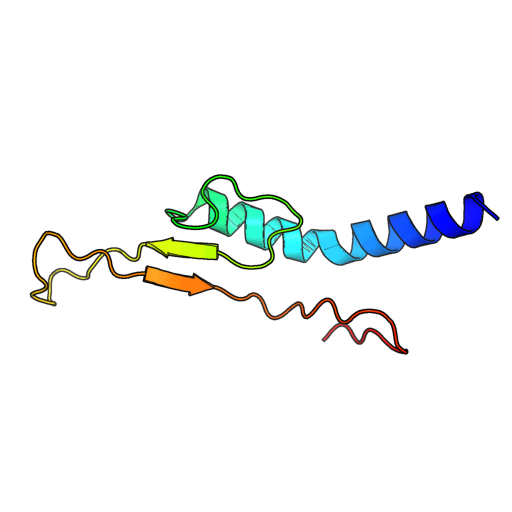 555 C C . LEU A 1 69 ? 10.364 -3.383 6.034 1.00 59.78 69 LEU A C 1
ATOM 557 O O . LEU A 1 69 ? 9.960 -4.503 6.365 1.00 59.78 69 LEU A O 1
ATOM 561 N N . PRO A 1 70 ? 10.960 -2.568 6.925 1.00 55.97 70 PRO A N 1
ATOM 562 C CA . PRO A 1 70 ? 11.338 -2.975 8.284 1.00 55.97 70 PRO A CA 1
ATOM 563 C C . PRO A 1 70 ? 10.157 -3.249 9.230 1.00 55.97 70 PRO A C 1
ATOM 565 O O . PRO A 1 70 ? 10.374 -3.651 10.375 1.00 55.97 70 PRO A O 1
ATOM 568 N N . TYR A 1 71 ? 8.912 -3.103 8.774 1.00 52.09 71 TYR A N 1
ATOM 569 C CA . TYR A 1 71 ? 7.719 -3.382 9.564 1.00 52.09 71 TYR A CA 1
ATOM 570 C C . TYR A 1 71 ? 7.547 -4.893 9.752 1.00 52.09 71 TYR A C 1
ATOM 572 O O . TYR A 1 71 ? 6.873 -5.594 8.998 1.00 52.09 71 TYR A O 1
ATOM 580 N N . ARG A 1 72 ? 8.179 -5.433 10.796 1.00 48.62 72 ARG A N 1
ATOM 581 C CA . ARG A 1 72 ? 7.878 -6.779 11.277 1.00 48.62 72 ARG A CA 1
ATOM 582 C C . ARG A 1 72 ? 6.550 -6.711 12.030 1.00 48.62 72 ARG A C 1
ATOM 584 O O . ARG A 1 72 ? 6.541 -6.409 13.222 1.00 48.62 72 ARG A O 1
ATOM 591 N N . CYS A 1 73 ? 5.441 -7.035 11.362 1.00 41.62 73 CYS A N 1
ATOM 592 C CA . CYS A 1 73 ? 4.210 -7.407 12.060 1.00 41.62 73 CYS A CA 1
ATOM 593 C C . CYS A 1 73 ? 4.499 -8.704 12.834 1.00 41.62 73 CYS A C 1
ATOM 595 O O . CYS A 1 73 ? 4.429 -9.810 12.302 1.00 41.62 73 CYS A O 1
ATOM 597 N N . SER A 1 74 ? 4.975 -8.559 14.068 1.00 43.22 74 SER A N 1
ATOM 598 C CA . SER A 1 74 ? 5.174 -9.677 14.980 1.00 43.22 74 SER A CA 1
ATOM 599 C C . SER A 1 74 ? 3.817 -9.969 15.603 1.00 43.22 74 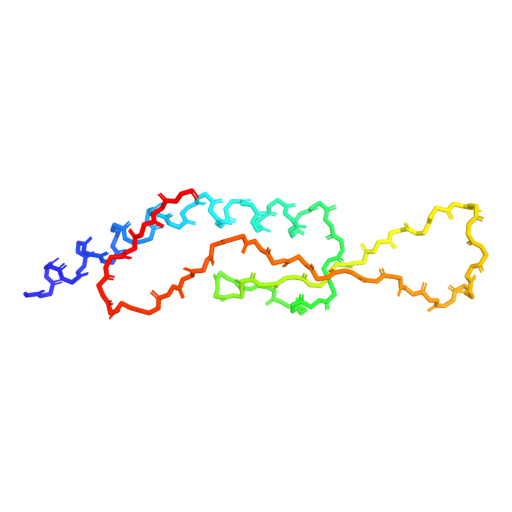SER A C 1
ATOM 601 O O . SER A 1 74 ? 3.243 -9.088 16.242 1.00 43.22 74 SER A O 1
ATOM 603 N N . SER A 1 75 ? 3.292 -11.178 15.398 1.00 38.72 75 SER A N 1
ATOM 604 C CA . SER A 1 75 ? 2.073 -11.644 16.062 1.00 38.72 75 SER A CA 1
ATOM 605 C C . SER A 1 75 ? 2.154 -11.372 17.574 1.00 38.72 75 SER A C 1
ATOM 607 O O . SER A 1 75 ? 3.220 -11.577 18.165 1.00 38.72 75 SER A O 1
ATOM 609 N N . PRO A 1 76 ? 1.071 -10.904 18.217 1.00 41.22 76 PRO A N 1
ATOM 610 C CA . PRO A 1 76 ? 1.140 -10.382 19.572 1.00 41.22 76 PRO A CA 1
ATOM 611 C C . PRO A 1 76 ? 1.382 -11.496 20.592 1.00 41.22 76 PRO A C 1
ATOM 613 O O . PRO A 1 76 ? 0.482 -12.231 20.9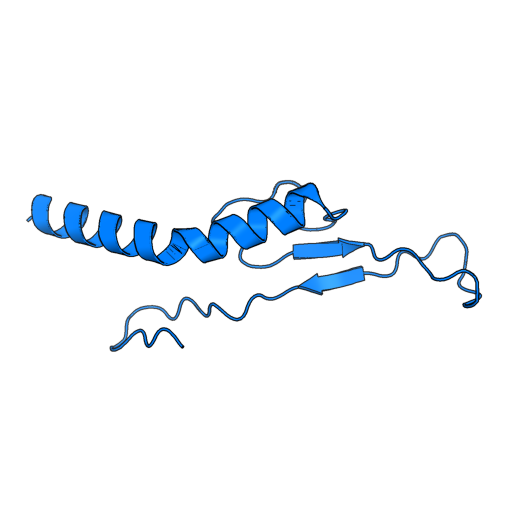85 1.00 41.22 76 PRO A O 1
ATOM 616 N N . GLY A 1 77 ? 2.626 -11.555 21.052 1.00 38.47 77 GLY A N 1
ATOM 617 C CA . GLY A 1 77 ? 3.028 -12.030 22.366 1.00 38.47 77 GLY A CA 1
ATOM 618 C C . GLY A 1 77 ? 3.769 -10.897 23.073 1.00 38.47 77 GLY A C 1
ATOM 619 O O . GLY A 1 77 ? 4.966 -10.998 23.292 1.00 38.47 77 GLY A O 1
ATOM 620 N N . ASN A 1 78 ? 3.037 -9.823 23.385 1.00 39.94 78 ASN A N 1
ATOM 621 C CA . ASN A 1 78 ? 3.432 -8.649 24.174 1.00 39.94 78 ASN A CA 1
ATOM 622 C C . ASN A 1 78 ? 4.472 -7.685 23.554 1.00 39.94 78 ASN A C 1
ATOM 624 O O . ASN A 1 78 ? 5.624 -8.025 23.318 1.00 39.94 78 ASN A O 1
ATOM 628 N N . ASN A 1 79 ? 4.028 -6.428 23.421 1.00 38.75 79 ASN A N 1
ATOM 629 C CA . ASN A 1 79 ? 4.751 -5.210 23.032 1.00 38.75 79 ASN A CA 1
ATOM 630 C C . ASN A 1 79 ? 5.189 -5.114 21.563 1.00 38.75 79 ASN A C 1
ATOM 632 O O . ASN A 1 79 ? 6.292 -5.488 21.175 1.00 38.75 79 ASN A O 1
ATOM 636 N N . VAL A 1 80 ? 4.325 -4.491 20.758 1.00 39.50 80 VAL A N 1
ATOM 637 C CA . VAL A 1 80 ? 4.720 -3.881 19.486 1.00 39.50 80 VAL A CA 1
ATOM 638 C C . VAL A 1 80 ? 5.444 -2.575 19.820 1.00 39.50 80 VAL A C 1
ATOM 640 O O . VAL A 1 80 ? 4.814 -1.588 20.191 1.00 39.50 80 VAL A O 1
ATOM 643 N N . SER A 1 81 ? 6.773 -2.572 19.740 1.00 34.59 81 SER A N 1
ATOM 644 C CA . SER A 1 81 ? 7.542 -1.327 19.698 1.00 34.59 81 SER A CA 1
ATOM 645 C C . SER A 1 81 ? 7.638 -0.865 18.251 1.00 34.59 81 SER A C 1
ATOM 647 O O . SER A 1 81 ? 8.271 -1.525 17.429 1.00 34.59 81 SER A O 1
ATOM 649 N N . ILE A 1 82 ? 7.009 0.272 17.965 1.00 36.91 82 ILE A N 1
ATOM 650 C CA . ILE A 1 82 ? 7.253 1.055 16.754 1.00 36.91 82 ILE A CA 1
ATOM 651 C C . ILE A 1 82 ? 8.590 1.767 16.978 1.00 36.91 82 ILE A C 1
ATOM 653 O O . ILE A 1 82 ? 8.747 2.469 17.981 1.00 36.91 82 ILE A O 1
ATOM 657 N N . LYS A 1 83 ? 9.568 1.530 16.106 1.00 33.84 83 LYS A N 1
ATOM 658 C CA . LYS A 1 83 ? 10.844 2.242 16.100 1.00 33.84 83 LYS A CA 1
ATOM 659 C C . LYS A 1 83 ? 11.154 2.703 14.691 1.00 33.84 83 LYS A C 1
ATOM 661 O O . LYS A 1 83 ? 10.893 1.896 13.773 1.00 33.84 83 LYS A O 1
#

pLDDT: mean 75.51, std 19.47, range [33.84, 97.25]

Mean predicted aligned error: 10.38 Å

Foldseek 3Di:
DVVVVVVVVVVVVVVCVVVVVVVVVCVVVFAFPPPPDDDPVDQKTWTWDDDDPPDDDDPPDTDIDIDHDPPDPDPDPDDDDDD

Organism: Cirrhinus mrigala (NCBI:txid683832)

Secondary structure (DSSP, 8-state):
-HHHHHHHHHHHHHHTHHHHHHHHHHHHHS-EEESSS--TT--EEEEEEPPPTTS---TT--EEEEEE-S-----SSS-----